Protein AF-A0A377DFK8-F1 (afdb_monomer)

Secondary structure (DSSP, 8-state):
-HHHHHHHHHHHHHHHHHHHHHHHHHHHHHHH--S-SSTTT-HHHHHHHHHHHHHHHHHHHHHHHHHHHHHHHHHHHHHHHHHHHHHHHHHHHHHHHHH--

Solvent-accessible surface area (backbone atoms only — not comparable to full-atom values): 5617 Å² total; per-residue (Å²): 121,73,66,59,54,54,51,49,52,53,51,51,50,49,50,53,53,49,52,52,51,53,50,51,51,52,50,51,29,63,74,68,72,34,96,65,83,49,57,87,78,39,55,67,62,41,52,52,49,51,54,50,53,52,54,50,52,53,49,54,50,50,51,52,52,47,52,54,49,51,55,52,51,53,50,51,50,52,51,52,50,52,52,50,52,51,50,50,53,50,51,50,51,50,49,51,67,72,67,50,134

Sequence (101 aa):
MRFSTQMMYQQNMRGITNSQAEWMKYGEQMSTGKRVVNPSDDPIAASQAVVLSQAQAQNSQYTLARTFATQKVSLEESVLSQVTTAIQNAQEKIVYASNGT

pLDDT: mean 87.6, std 9.8, range [50.78, 97.25]

Mean predicted aligned error: 10.94 Å

Radius of gyration: 36.2 Å; Cα contacts (8 Å, |Δi|>4): 13; chains: 1; bounding box: 74×21×106 Å

Structure (mmCIF, N/CA/C/O backbone):
data_AF-A0A377DFK8-F1
#
_entry.id   AF-A0A377DFK8-F1
#
loop_
_atom_site.group_PDB
_atom_site.id
_atom_site.type_symbol
_atom_site.label_atom_id
_atom_site.label_alt_id
_atom_site.label_comp_id
_atom_site.label_asym_id
_atom_site.label_entity_id
_atom_site.label_seq_id
_atom_site.pdbx_PDB_ins_code
_atom_site.Cartn_x
_atom_site.Cartn_y
_atom_site.Cartn_z
_atom_site.occupancy
_atom_site.B_iso_or_equiv
_atom_site.auth_seq_id
_atom_site.auth_comp_id
_atom_site.auth_asym_id
_ato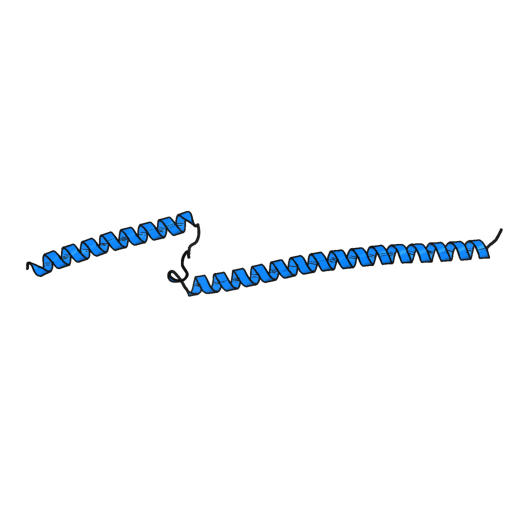m_site.auth_atom_id
_atom_site.pdbx_PDB_model_num
ATOM 1 N N . MET A 1 1 ? 35.057 -6.645 -54.932 1.00 52.38 1 MET A N 1
ATOM 2 C CA . MET A 1 1 ? 34.653 -5.414 -54.210 1.00 52.38 1 MET A CA 1
ATOM 3 C C . MET A 1 1 ? 33.187 -4.978 -54.407 1.00 52.38 1 MET A C 1
ATOM 5 O O . MET A 1 1 ? 32.825 -3.937 -53.889 1.00 52.38 1 MET A O 1
ATOM 9 N N . ARG A 1 2 ? 32.295 -5.742 -55.071 1.00 58.12 2 ARG A N 1
ATOM 10 C CA . ARG A 1 2 ? 30.845 -5.408 -55.134 1.00 58.12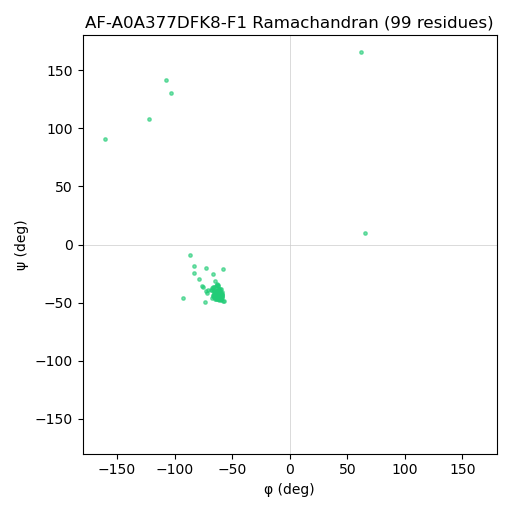 2 ARG A CA 1
ATOM 11 C C . ARG A 1 2 ? 30.043 -5.886 -53.913 1.00 58.12 2 ARG A C 1
ATOM 13 O O . ARG A 1 2 ? 29.023 -5.300 -53.581 1.00 58.12 2 ARG A O 1
ATOM 20 N N . PHE A 1 3 ? 30.528 -6.921 -53.226 1.00 56.62 3 PHE A N 1
ATOM 21 C CA . PHE A 1 3 ? 29.885 -7.480 -52.030 1.00 56.62 3 PHE A CA 1
ATOM 22 C C . PHE A 1 3 ? 30.113 -6.607 -50.783 1.00 56.62 3 PHE A C 1
ATOM 24 O O . PHE A 1 3 ? 29.215 -6.416 -49.972 1.00 56.62 3 PHE A O 1
ATOM 31 N N . SER A 1 4 ? 31.299 -6.003 -50.677 1.00 66.19 4 SER A N 1
ATOM 32 C CA . SER A 1 4 ? 31.705 -5.127 -49.575 1.00 66.19 4 SER A CA 1
ATOM 33 C C . SER A 1 4 ? 30.920 -3.812 -49.536 1.00 66.19 4 SER A C 1
ATOM 35 O O . SER A 1 4 ? 30.545 -3.368 -48.458 1.00 66.19 4 SER A O 1
ATOM 37 N N . THR A 1 5 ? 30.593 -3.216 -50.687 1.00 73.56 5 THR A N 1
ATOM 38 C CA . THR A 1 5 ? 29.815 -1.964 -50.748 1.00 73.56 5 THR A CA 1
ATOM 39 C C . THR A 1 5 ? 28.342 -2.183 -50.394 1.00 73.56 5 THR A C 1
ATOM 41 O O . THR A 1 5 ? 27.767 -1.392 -49.652 1.00 73.56 5 THR A O 1
ATOM 44 N N . GLN A 1 6 ? 27.748 -3.292 -50.853 1.00 75.38 6 GLN A N 1
ATOM 45 C CA . GLN A 1 6 ? 26.387 -3.701 -50.479 1.00 75.38 6 GLN A CA 1
ATOM 46 C C . GLN A 1 6 ? 26.296 -3.994 -48.973 1.00 75.38 6 GLN A C 1
ATOM 48 O O . GLN A 1 6 ? 25.365 -3.548 -48.306 1.00 75.38 6 GLN A O 1
ATOM 53 N N . MET A 1 7 ? 27.290 -4.699 -48.421 1.00 79.75 7 MET A N 1
ATOM 54 C CA . MET A 1 7 ? 27.374 -4.997 -46.990 1.00 79.75 7 MET A CA 1
ATOM 55 C C . MET A 1 7 ? 27.574 -3.724 -46.154 1.00 79.75 7 MET A C 1
ATOM 57 O O . MET A 1 7 ? 26.918 -3.564 -45.128 1.00 79.75 7 MET A O 1
ATOM 61 N N . MET A 1 8 ? 28.391 -2.777 -46.626 1.00 79.56 8 MET A N 1
ATOM 62 C CA . MET A 1 8 ? 28.591 -1.474 -45.985 1.00 79.56 8 MET A CA 1
ATOM 63 C C . MET A 1 8 ? 27.313 -0.624 -46.000 1.00 79.56 8 MET A C 1
ATOM 65 O O . MET A 1 8 ? 26.969 -0.022 -44.985 1.0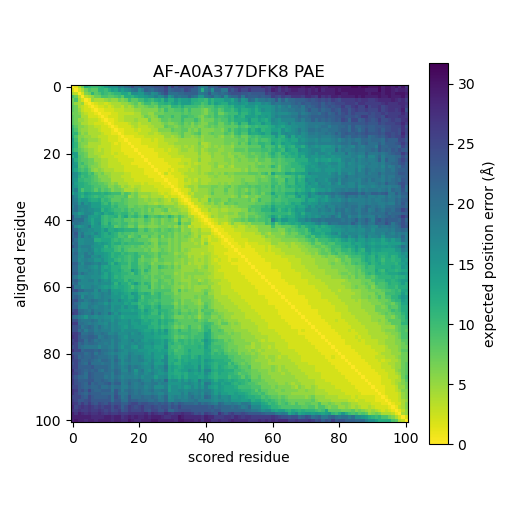0 79.56 8 MET A O 1
ATOM 69 N N . TYR A 1 9 ? 26.566 -0.603 -47.106 1.00 82.94 9 TYR A N 1
ATOM 70 C CA . TYR A 1 9 ? 25.279 0.096 -47.177 1.00 82.94 9 TYR A CA 1
ATOM 71 C C . TYR A 1 9 ? 24.230 -0.550 -46.261 1.00 82.94 9 TYR A C 1
ATOM 73 O O . TYR A 1 9 ? 23.548 0.148 -45.517 1.00 82.94 9 TYR A O 1
ATOM 81 N N . GLN A 1 10 ? 24.156 -1.885 -46.224 1.00 84.06 10 GLN A N 1
ATOM 82 C CA . GLN A 1 10 ? 23.288 -2.609 -45.288 1.00 84.06 10 GLN A CA 1
ATOM 83 C C . GLN A 1 10 ? 23.669 -2.384 -43.820 1.00 84.06 10 GLN A C 1
ATOM 85 O O . GLN A 1 10 ? 22.790 -2.374 -42.961 1.00 84.06 10 GLN A O 1
ATOM 90 N N . GLN A 1 11 ? 24.957 -2.227 -43.512 1.00 84.50 11 GLN A N 1
ATOM 91 C CA . GLN A 1 11 ? 25.423 -1.943 -42.157 1.00 84.50 11 GLN A CA 1
ATOM 92 C C . GLN A 1 11 ? 25.089 -0.506 -41.735 1.00 84.50 11 GLN A C 1
ATOM 94 O O . GLN A 1 11 ? 24.595 -0.306 -40.629 1.00 84.50 11 GLN A O 1
ATOM 99 N N . ASN A 1 12 ? 25.255 0.471 -42.632 1.00 84.12 12 ASN A N 1
ATOM 100 C CA . ASN A 1 12 ? 24.816 1.851 -42.399 1.00 84.12 12 ASN A CA 1
ATOM 101 C C . ASN A 1 12 ? 23.292 1.943 -42.246 1.00 84.12 12 ASN A C 1
ATOM 103 O O . ASN A 1 12 ? 22.803 2.589 -41.325 1.00 84.12 12 ASN A O 1
ATOM 107 N N . MET A 1 13 ? 22.537 1.241 -43.094 1.00 87.69 13 MET A N 1
ATOM 108 C CA . MET A 1 13 ? 21.078 1.223 -43.019 1.00 87.69 13 MET A CA 1
ATOM 109 C C . MET A 1 13 ? 20.577 0.565 -41.728 1.00 87.69 13 MET A C 1
ATOM 111 O O . MET A 1 13 ? 19.672 1.098 -41.096 1.00 87.69 13 MET A O 1
ATOM 115 N N . ARG A 1 14 ? 21.218 -0.518 -41.265 1.00 88.75 14 ARG A N 1
ATOM 116 C CA . ARG A 1 14 ? 20.955 -1.087 -39.931 1.00 88.75 14 ARG A CA 1
ATOM 117 C C . ARG A 1 14 ? 21.252 -0.096 -38.806 1.00 88.75 14 ARG A C 1
ATOM 119 O O . ARG A 1 14 ? 20.471 -0.019 -37.868 1.00 88.75 14 ARG A O 1
ATOM 126 N N . GLY A 1 15 ? 22.335 0.677 -38.911 1.00 88.81 15 GLY A N 1
ATOM 127 C CA . GLY A 1 15 ? 22.641 1.748 -37.959 1.00 88.81 15 GLY A CA 1
ATOM 128 C C . GLY A 1 15 ? 21.522 2.789 -37.879 1.00 88.81 15 GLY A C 1
ATOM 129 O O . GLY A 1 15 ? 21.040 3.080 -36.791 1.00 88.81 15 GLY A O 1
ATOM 130 N N . ILE A 1 16 ? 21.044 3.270 -39.031 1.00 89.62 16 ILE A N 1
ATOM 131 C CA . ILE A 1 16 ? 19.944 4.245 -39.115 1.00 89.62 16 ILE A CA 1
ATOM 132 C C . ILE A 1 16 ? 18.648 3.674 -38.525 1.00 89.62 16 ILE A C 1
ATOM 134 O O . ILE A 1 16 ? 18.000 4.334 -37.713 1.00 89.62 16 ILE A O 1
ATOM 138 N N . THR A 1 17 ? 18.278 2.443 -38.891 1.00 91.75 17 THR A N 1
ATOM 139 C CA . THR A 1 17 ? 17.076 1.788 -38.355 1.00 91.75 17 THR A CA 1
ATOM 140 C C . THR A 1 17 ? 17.165 1.596 -36.840 1.00 91.75 17 THR A C 1
ATOM 142 O O . THR A 1 17 ? 16.180 1.839 -36.147 1.00 91.75 17 THR A O 1
ATOM 145 N N . ASN A 1 18 ? 18.336 1.230 -36.310 1.00 91.44 18 ASN A N 1
ATOM 146 C CA . ASN A 1 18 ? 18.543 1.096 -34.868 1.00 91.44 18 ASN A CA 1
ATOM 147 C C . ASN A 1 18 ? 18.389 2.441 -34.147 1.00 91.44 18 ASN A C 1
ATOM 149 O O . ASN A 1 18 ? 17.651 2.516 -33.169 1.00 91.44 18 ASN A O 1
ATOM 153 N N . SER A 1 19 ? 19.001 3.514 -34.658 1.00 89.69 19 SER A N 1
ATOM 154 C CA . SER A 1 19 ? 18.857 4.855 -34.073 1.00 89.69 19 SER A CA 1
ATOM 155 C C . SER A 1 19 ? 17.411 5.356 -34.105 1.00 89.69 19 SER A C 1
ATOM 157 O O . SER A 1 19 ? 16.957 5.999 -33.161 1.00 89.69 19 SER A O 1
ATOM 159 N N . GLN A 1 20 ? 16.655 5.036 -35.159 1.00 90.50 20 GLN A N 1
ATOM 160 C CA . GLN A 1 20 ? 15.234 5.373 -35.232 1.00 90.50 20 GLN A CA 1
ATOM 161 C C . GLN A 1 20 ? 14.402 4.588 -34.206 1.00 90.50 20 GLN A C 1
ATOM 163 O O . GLN A 1 20 ? 13.499 5.155 -33.589 1.00 90.50 20 GLN A O 1
ATOM 168 N N . ALA A 1 21 ? 14.721 3.310 -33.982 1.00 89.62 21 ALA A N 1
ATOM 169 C CA . ALA A 1 21 ? 14.089 2.497 -32.944 1.00 89.62 21 ALA A CA 1
ATOM 170 C C . ALA A 1 21 ? 14.391 3.031 -31.532 1.00 89.62 21 ALA A C 1
ATOM 172 O O . ALA A 1 21 ? 13.481 3.150 -30.713 1.00 89.62 21 ALA A O 1
ATOM 173 N N . GLU A 1 22 ? 15.643 3.410 -31.258 1.00 88.25 22 GLU A N 1
ATOM 174 C CA . GLU A 1 22 ? 16.035 4.033 -29.988 1.00 88.25 22 GLU A CA 1
ATOM 175 C C . GLU A 1 22 ? 15.312 5.364 -29.760 1.00 88.25 22 GLU A C 1
ATOM 177 O O . GLU A 1 22 ? 14.816 5.617 -28.663 1.00 88.25 22 GLU A O 1
ATOM 182 N N . TRP A 1 23 ? 15.176 6.193 -30.799 1.00 90.25 23 TRP A N 1
ATOM 183 C CA . TRP A 1 23 ? 14.443 7.454 -30.703 1.00 90.25 23 TRP A CA 1
ATOM 184 C C . TRP A 1 23 ? 12.959 7.243 -30.380 1.00 90.25 23 TRP A C 1
ATOM 186 O O . TRP A 1 23 ? 12.419 7.923 -29.509 1.00 90.25 23 TRP A O 1
ATOM 196 N N . MET A 1 24 ? 12.310 6.262 -31.017 1.00 90.31 24 MET A N 1
ATOM 197 C CA . MET A 1 24 ? 10.928 5.896 -30.684 1.00 90.31 24 MET A CA 1
ATOM 198 C C . MET A 1 24 ? 10.802 5.405 -29.238 1.00 90.31 24 MET A C 1
ATOM 200 O O . MET A 1 24 ? 9.884 5.826 -28.537 1.00 90.31 24 MET A O 1
ATOM 204 N N . LYS A 1 25 ? 11.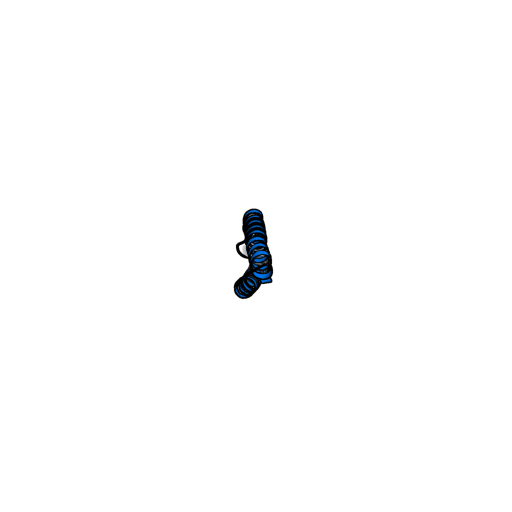752 4.590 -28.760 1.00 88.31 25 LYS A N 1
ATOM 205 C CA . LYS A 1 25 ? 11.783 4.116 -27.370 1.00 88.31 25 LYS A CA 1
ATOM 206 C C . LYS A 1 25 ? 11.926 5.267 -26.371 1.00 88.31 25 LYS A C 1
ATOM 208 O O . LYS A 1 25 ? 11.198 5.309 -25.383 1.00 88.31 25 LYS A O 1
ATOM 213 N N . TYR A 1 26 ? 12.818 6.227 -26.622 1.00 87.56 26 TYR A N 1
ATOM 214 C CA . TYR A 1 26 ? 12.928 7.415 -25.769 1.00 87.56 26 TYR A CA 1
ATOM 215 C C . TYR A 1 26 ? 11.673 8.291 -25.829 1.00 87.56 26 TYR A C 1
ATOM 217 O O . TYR A 1 26 ? 11.253 8.817 -24.800 1.00 87.56 26 TYR A O 1
ATOM 225 N N . GLY A 1 27 ? 11.039 8.410 -26.999 1.00 88.56 27 GLY A N 1
ATOM 226 C CA . GLY A 1 27 ? 9.745 9.078 -27.143 1.00 88.56 27 GLY A CA 1
ATOM 227 C C . GLY A 1 27 ? 8.655 8.431 -26.284 1.00 88.56 27 GLY A C 1
ATOM 228 O O . GLY A 1 27 ? 7.918 9.129 -25.589 1.00 88.56 27 GLY A O 1
ATOM 229 N N . GLU A 1 28 ? 8.598 7.100 -26.257 1.00 88.00 28 GLU A N 1
ATOM 230 C CA . GLU A 1 28 ? 7.666 6.333 -25.425 1.00 88.00 28 GLU A CA 1
ATOM 231 C C . GLU A 1 28 ? 7.964 6.492 -23.923 1.00 88.00 28 GLU A C 1
ATOM 233 O O . GLU A 1 28 ? 7.057 6.751 -23.127 1.00 88.00 28 GLU A O 1
ATOM 238 N N . GLN A 1 29 ? 9.236 6.419 -23.521 1.00 85.69 29 GLN A N 1
ATOM 239 C CA . GLN A 1 29 ? 9.653 6.659 -22.134 1.00 85.69 29 GLN A CA 1
ATOM 240 C C . GLN A 1 29 ? 9.324 8.084 -21.677 1.00 85.69 29 GLN A C 1
ATOM 242 O O . GLN A 1 29 ? 8.871 8.284 -20.551 1.00 85.69 29 GLN A O 1
ATOM 247 N N . MET A 1 30 ? 9.500 9.077 -22.552 1.00 88.81 30 MET A N 1
ATOM 248 C CA . MET A 1 30 ? 9.186 10.471 -22.246 1.00 88.81 30 MET A CA 1
ATOM 249 C C . MET A 1 30 ? 7.676 10.714 -22.167 1.00 88.81 30 MET A C 1
ATOM 251 O O . MET A 1 30 ? 7.221 11.425 -21.277 1.00 88.81 30 MET A O 1
ATOM 255 N N . SER A 1 31 ? 6.888 10.087 -23.045 1.00 89.81 31 SER A N 1
ATOM 256 C CA . SER A 1 31 ? 5.426 10.197 -23.019 1.00 89.81 31 SER A CA 1
ATOM 257 C C . SER A 1 31 ? 4.806 9.508 -21.801 1.00 89.81 31 SER A C 1
ATOM 259 O O . SER A 1 31 ? 3.865 10.036 -21.212 1.00 89.81 31 SER A O 1
ATOM 261 N N . THR A 1 32 ? 5.326 8.344 -21.405 1.00 87.31 32 THR A N 1
ATOM 262 C CA . THR A 1 32 ? 4.830 7.593 -20.240 1.00 87.31 32 THR A CA 1
ATOM 263 C C . THR A 1 32 ? 5.416 8.083 -18.916 1.00 87.31 32 THR A C 1
ATOM 265 O O . THR A 1 32 ? 4.879 7.761 -17.854 1.00 87.31 32 THR A O 1
ATOM 268 N N . GLY A 1 33 ? 6.535 8.813 -18.959 1.00 84.25 33 GLY A N 1
ATOM 269 C CA . GLY A 1 33 ? 7.319 9.205 -17.788 1.00 84.25 33 GLY A CA 1
ATOM 270 C C . GLY A 1 33 ? 7.959 8.023 -17.050 1.00 84.25 33 GLY A C 1
ATOM 271 O O . GLY A 1 33 ? 8.467 8.191 -15.941 1.00 84.25 33 GLY A O 1
ATOM 272 N N . LYS A 1 34 ? 7.920 6.812 -17.621 1.00 82.19 34 LYS A N 1
ATOM 273 C CA . LYS A 1 34 ? 8.446 5.595 -16.999 1.00 82.19 34 LYS A CA 1
ATOM 274 C C . LYS A 1 34 ? 9.779 5.227 -17.633 1.00 82.19 34 LYS A C 1
ATOM 276 O O . LYS A 1 34 ? 9.885 5.086 -18.845 1.00 82.19 34 LYS A O 1
ATOM 281 N N . ARG A 1 35 ? 10.787 4.976 -16.791 1.00 79.75 35 ARG A N 1
ATOM 282 C CA . ARG A 1 35 ? 12.089 4.441 -17.234 1.00 79.75 35 ARG A CA 1
ATOM 283 C C . ARG A 1 35 ? 11.952 3.055 -17.879 1.00 79.75 35 ARG A C 1
ATOM 285 O O . ARG A 1 35 ? 12.696 2.730 -18.796 1.00 79.75 35 ARG A O 1
ATOM 292 N N . VAL A 1 36 ? 11.021 2.241 -17.383 1.00 81.25 36 VAL A N 1
ATOM 293 C CA . VAL A 1 36 ? 10.742 0.884 -17.873 1.00 81.25 36 VAL A CA 1
ATOM 294 C C . VAL A 1 36 ? 9.279 0.845 -18.293 1.00 81.25 36 VAL A C 1
ATOM 296 O O . VAL A 1 36 ? 8.392 0.917 -17.439 1.00 81.25 36 VAL A O 1
ATOM 299 N N . VAL A 1 37 ? 9.036 0.798 -19.603 1.00 78.19 37 VAL A N 1
ATOM 300 C CA . VAL A 1 37 ? 7.680 0.756 -20.171 1.00 78.19 37 VAL A CA 1
ATOM 301 C C . VAL A 1 37 ? 7.256 -0.690 -20.383 1.00 78.19 37 VAL A C 1
ATOM 303 O O . VAL A 1 37 ? 6.178 -1.086 -19.944 1.00 78.19 37 VAL A O 1
ATOM 306 N N . ASN A 1 38 ? 8.148 -1.495 -20.964 1.00 79.56 38 ASN A N 1
ATOM 307 C CA . ASN A 1 38 ? 7.918 -2.911 -21.204 1.00 79.56 38 ASN A CA 1
ATOM 308 C C . ASN A 1 38 ? 8.759 -3.774 -20.248 1.00 79.56 38 ASN A C 1
ATOM 310 O O . ASN A 1 38 ? 9.936 -3.475 -20.033 1.00 79.56 38 ASN A O 1
ATOM 314 N N . PRO A 1 39 ? 8.227 -4.897 -19.726 1.00 74.50 39 PRO A N 1
ATOM 3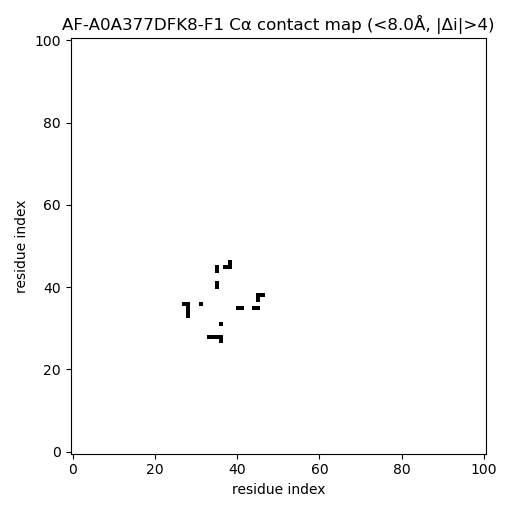15 C CA . PRO A 1 39 ? 9.014 -5.848 -18.933 1.00 74.50 39 PRO A CA 1
ATOM 316 C C . PRO A 1 39 ? 10.236 -6.415 -19.674 1.00 74.50 39 PRO A C 1
ATOM 318 O O . PRO A 1 39 ? 11.175 -6.883 -19.037 1.00 74.50 39 PRO A O 1
ATOM 321 N N . SER A 1 40 ? 10.234 -6.361 -21.011 1.00 79.75 40 SER A N 1
ATOM 322 C CA . SER A 1 40 ? 11.359 -6.747 -21.867 1.00 79.75 40 SER A CA 1
ATOM 323 C C . SER A 1 40 ? 12.531 -5.760 -21.843 1.00 79.75 40 SER A C 1
ATOM 325 O O . SER A 1 40 ? 13.631 -6.151 -22.216 1.00 79.75 40 SER A O 1
ATOM 327 N N . ASP A 1 41 ? 12.322 -4.503 -21.427 1.00 79.62 41 ASP A N 1
ATOM 328 C CA . ASP A 1 41 ? 13.390 -3.495 -21.357 1.00 79.62 41 ASP A CA 1
ATOM 329 C C . ASP A 1 41 ? 14.319 -3.711 -20.155 1.00 79.62 41 ASP A C 1
ATOM 331 O O . ASP A 1 41 ? 15.518 -3.458 -20.255 1.00 79.62 41 ASP A O 1
ATOM 335 N N . ASP A 1 42 ? 13.763 -4.151 -19.021 1.00 82.62 42 ASP A N 1
ATOM 336 C CA . ASP A 1 42 ? 14.487 -4.438 -17.778 1.00 82.62 42 ASP A CA 1
ATOM 337 C C . ASP A 1 42 ? 13.630 -5.366 -16.883 1.00 82.62 42 ASP A C 1
ATOM 339 O O . ASP A 1 42 ? 12.812 -4.887 -16.087 1.00 82.62 42 ASP A O 1
ATOM 343 N N . PRO A 1 43 ? 13.769 -6.700 -17.003 1.00 79.31 43 PRO A N 1
ATOM 344 C CA . PRO A 1 43 ? 12.930 -7.648 -16.267 1.00 79.31 43 PRO A CA 1
ATOM 345 C C . PRO A 1 43 ? 13.173 -7.611 -14.749 1.00 79.31 43 PRO A C 1
ATOM 347 O O . PRO A 1 43 ? 12.273 -7.926 -13.964 1.00 79.31 43 PRO A O 1
ATOM 350 N N . ILE A 1 44 ? 14.363 -7.189 -14.309 1.00 85.19 44 ILE A N 1
ATOM 351 C CA . ILE A 1 44 ? 14.696 -7.066 -12.884 1.00 85.19 44 ILE A CA 1
ATOM 352 C C . ILE A 1 44 ? 13.985 -5.845 -12.300 1.00 85.19 44 ILE A C 1
ATOM 354 O O . ILE A 1 44 ? 13.295 -5.959 -11.288 1.00 85.19 44 ILE A O 1
ATOM 358 N N . ALA A 1 45 ? 14.081 -4.685 -12.951 1.00 80.56 45 ALA A N 1
ATOM 359 C CA . ALA A 1 45 ? 13.372 -3.5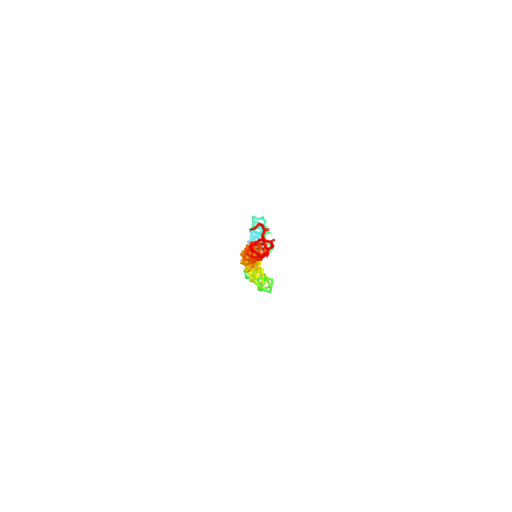01 -12.474 1.00 80.56 45 ALA A CA 1
ATOM 360 C C . ALA A 1 45 ? 11.849 -3.651 -12.586 1.00 80.56 45 ALA A C 1
ATOM 362 O O . ALA A 1 45 ? 11.127 -3.203 -11.696 1.00 80.56 45 ALA A O 1
ATOM 363 N N . ALA A 1 46 ? 11.348 -4.313 -13.634 1.00 83.50 46 ALA A N 1
ATOM 364 C CA . ALA A 1 46 ? 9.921 -4.583 -13.785 1.00 83.50 46 ALA A CA 1
ATOM 365 C C . ALA A 1 46 ? 9.387 -5.501 -12.672 1.00 83.50 46 ALA A C 1
ATOM 367 O O . ALA A 1 46 ? 8.353 -5.203 -12.077 1.00 83.50 46 ALA A O 1
ATOM 368 N N . SER A 1 47 ? 10.101 -6.580 -12.335 1.00 83.19 47 SER A N 1
ATOM 369 C CA . SER A 1 47 ? 9.697 -7.474 -11.238 1.00 83.19 47 SER A CA 1
ATOM 370 C C . SER A 1 47 ? 9.731 -6.777 -9.875 1.00 83.19 47 SER A C 1
ATOM 372 O O . SER A 1 47 ? 8.781 -6.905 -9.103 1.00 83.19 47 SER A O 1
ATOM 374 N N . GLN A 1 48 ? 10.754 -5.961 -9.599 1.00 87.38 48 GLN A N 1
ATOM 375 C CA . GLN A 1 48 ? 10.807 -5.142 -8.383 1.00 87.38 48 GLN A CA 1
ATOM 376 C C . GLN A 1 48 ? 9.654 -4.133 -8.310 1.00 87.38 48 GLN A C 1
ATOM 378 O O . GLN A 1 48 ? 9.049 -3.971 -7.250 1.00 87.38 48 GLN A O 1
ATOM 383 N N . ALA A 1 49 ? 9.310 -3.488 -9.429 1.00 85.56 49 ALA A N 1
ATOM 384 C CA . ALA A 1 49 ? 8.182 -2.566 -9.493 1.00 85.56 49 ALA A CA 1
ATOM 385 C C . ALA A 1 49 ? 6.851 -3.274 -9.194 1.00 85.56 49 ALA A C 1
ATOM 387 O O . ALA A 1 49 ? 6.046 -2.745 -8.433 1.00 85.56 49 ALA A O 1
ATOM 388 N N . VAL A 1 50 ? 6.641 -4.489 -9.715 1.00 87.38 50 VAL A N 1
ATOM 389 C CA . VAL A 1 50 ? 5.440 -5.295 -9.427 1.00 87.38 50 VAL A CA 1
ATOM 390 C C . VAL A 1 50 ? 5.356 -5.662 -7.945 1.00 87.38 50 VAL A C 1
ATOM 392 O O . VAL A 1 50 ? 4.301 -5.482 -7.338 1.00 87.38 50 VAL A O 1
ATOM 395 N N . VAL A 1 51 ? 6.456 -6.124 -7.341 1.00 91.12 51 VAL A N 1
ATOM 396 C CA . VAL A 1 51 ? 6.498 -6.448 -5.903 1.00 91.12 51 VAL A CA 1
ATOM 397 C C . VAL A 1 51 ? 6.200 -5.208 -5.060 1.00 91.12 51 VAL A C 1
ATOM 399 O O . VAL A 1 51 ? 5.408 -5.275 -4.120 1.00 91.12 51 VAL A O 1
ATOM 402 N N . LEU A 1 52 ? 6.774 -4.057 -5.422 1.00 90.25 52 LEU A N 1
ATOM 403 C CA . LEU A 1 52 ? 6.509 -2.794 -4.740 1.00 90.25 52 LEU A CA 1
ATOM 404 C C . LEU A 1 52 ? 5.041 -2.370 -4.881 1.00 90.25 52 LEU A C 1
ATOM 406 O O . LEU A 1 52 ? 4.417 -2.022 -3.882 1.00 90.25 52 LEU A O 1
ATOM 410 N N . SER A 1 53 ? 4.467 -2.434 -6.085 1.00 90.06 53 SER A N 1
ATOM 411 C CA . SER A 1 53 ? 3.050 -2.125 -6.313 1.00 90.06 53 SER A CA 1
ATOM 412 C C . SER A 1 53 ? 2.125 -3.063 -5.536 1.00 90.06 53 SER A C 1
ATOM 414 O O . SER A 1 53 ? 1.123 -2.617 -4.979 1.00 90.06 53 SER A O 1
ATOM 416 N N . GLN A 1 54 ? 2.472 -4.347 -5.431 1.00 92.81 54 GLN A N 1
ATOM 417 C CA . GLN A 1 54 ? 1.718 -5.301 -4.624 1.00 92.81 54 GLN A CA 1
ATOM 418 C C . GLN A 1 54 ? 1.803 -4.969 -3.129 1.00 92.81 54 GLN A C 1
ATOM 420 O O . GLN A 1 54 ? 0.775 -4.946 -2.451 1.00 92.81 54 GLN A O 1
ATOM 425 N N . ALA A 1 55 ? 2.996 -4.655 -2.618 1.00 93.56 55 ALA A N 1
ATOM 426 C CA . ALA A 1 55 ? 3.181 -4.231 -1.232 1.00 93.56 55 ALA A CA 1
ATOM 427 C C . ALA A 1 55 ? 2.418 -2.930 -0.923 1.00 93.56 55 ALA A C 1
ATOM 429 O O . ALA A 1 55 ? 1.794 -2.810 0.132 1.00 93.56 55 ALA A O 1
ATOM 430 N N . GLN A 1 56 ? 2.407 -1.974 -1.856 1.00 94.38 56 GLN A N 1
ATOM 431 C CA . GLN A 1 56 ? 1.616 -0.746 -1.748 1.00 94.38 56 GLN A CA 1
ATOM 432 C C . GLN A 1 56 ? 0.115 -1.046 -1.681 1.00 94.38 56 GLN A C 1
ATOM 434 O O . GLN A 1 56 ? -0.555 -0.545 -0.781 1.00 94.38 56 GLN A O 1
ATOM 439 N N . ALA A 1 57 ? -0.405 -1.905 -2.564 1.00 94.88 57 ALA A N 1
ATOM 440 C CA . ALA A 1 57 ? -1.815 -2.296 -2.560 1.00 94.88 57 ALA A CA 1
ATOM 441 C C . ALA A 1 57 ? -2.224 -2.990 -1.248 1.00 94.88 57 ALA A C 1
ATOM 443 O O . ALA A 1 57 ? -3.265 -2.667 -0.673 1.00 94.88 57 ALA A O 1
ATOM 444 N N . GLN A 1 58 ? -1.381 -3.891 -0.732 1.00 96.00 58 GLN A N 1
ATOM 445 C CA . GLN A 1 58 ? -1.596 -4.525 0.572 1.00 96.00 58 GLN A CA 1
ATOM 446 C C . GLN A 1 58 ? -1.614 -3.492 1.706 1.00 96.00 58 GLN A C 1
ATOM 448 O O . GLN A 1 58 ? -2.480 -3.539 2.577 1.00 96.00 58 GLN A O 1
ATOM 453 N N . ASN A 1 59 ? -0.706 -2.514 1.685 1.00 95.75 59 ASN A N 1
ATOM 454 C CA . ASN A 1 59 ? -0.663 -1.459 2.695 1.00 95.75 59 ASN A CA 1
ATOM 455 C C . ASN A 1 59 ? -1.903 -0.545 2.635 1.00 95.75 59 ASN A C 1
ATOM 457 O O . ASN A 1 59 ? -2.488 -0.210 3.667 1.00 95.75 59 ASN A O 1
ATOM 461 N N . SER A 1 60 ? -2.382 -0.210 1.433 1.00 95.88 60 SER A N 1
ATOM 462 C CA . SER A 1 60 ? -3.661 0.486 1.258 1.0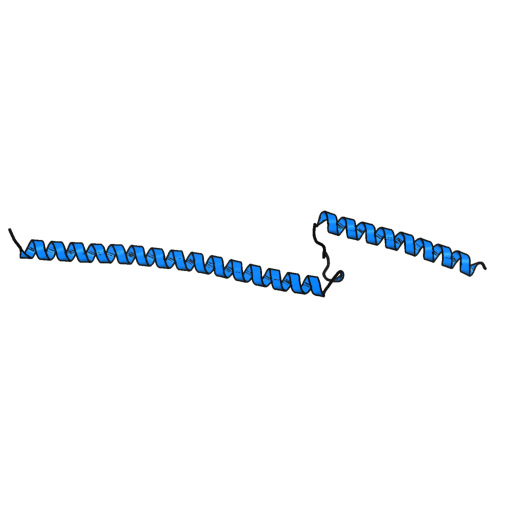0 95.88 60 SER A CA 1
ATOM 463 C C . SER A 1 60 ? -4.827 -0.318 1.839 1.00 95.88 60 SER A C 1
ATOM 465 O O . SER A 1 60 ? -5.670 0.245 2.537 1.00 95.88 60 SER A O 1
ATOM 467 N N . GLN A 1 61 ? -4.850 -1.638 1.634 1.00 94.62 61 GLN A N 1
ATOM 468 C CA . GLN A 1 61 ? -5.871 -2.507 2.220 1.00 94.62 61 GLN A CA 1
ATOM 469 C C . GLN A 1 61 ? -5.797 -2.533 3.754 1.00 94.62 61 GLN A C 1
ATOM 471 O O . GLN A 1 61 ? -6.830 -2.418 4.413 1.00 94.62 61 GLN A O 1
ATOM 476 N N . TYR A 1 62 ? -4.599 -2.616 4.341 1.00 96.62 62 TYR A N 1
ATOM 477 C CA . TYR A 1 62 ? -4.425 -2.528 5.795 1.00 96.62 62 TYR A CA 1
ATOM 478 C C . TYR A 1 62 ? -4.829 -1.166 6.357 1.00 96.62 62 TYR A C 1
ATOM 480 O O . TYR A 1 62 ? -5.396 -1.100 7.446 1.00 96.62 62 TYR A O 1
ATOM 488 N N . THR A 1 63 ? -4.583 -0.086 5.619 1.00 96.75 63 THR A N 1
ATOM 489 C CA . THR A 1 63 ? -5.019 1.260 6.006 1.00 96.75 63 THR A CA 1
ATOM 490 C C . THR A 1 63 ? -6.543 1.339 6.056 1.00 96.75 63 THR A C 1
ATOM 492 O O . THR A 1 63 ? -7.093 1.767 7.068 1.00 96.75 63 THR A O 1
ATOM 495 N N . LEU A 1 64 ? -7.231 0.833 5.027 1.00 96.75 64 LEU A N 1
ATOM 496 C CA . LEU A 1 64 ? -8.694 0.737 5.015 1.00 96.75 64 LEU A CA 1
ATOM 497 C C . LEU A 1 64 ? -9.214 -0.123 6.172 1.00 96.75 64 LEU A C 1
ATOM 499 O O . LEU A 1 64 ? -10.119 0.297 6.890 1.00 96.75 64 LEU A O 1
ATOM 503 N N . ALA A 1 65 ? -8.618 -1.297 6.396 1.00 96.25 65 ALA A N 1
ATOM 504 C CA . ALA A 1 65 ? -8.993 -2.178 7.500 1.00 96.25 65 ALA A CA 1
ATOM 505 C C . ALA A 1 65 ? -8.835 -1.489 8.866 1.00 96.25 65 ALA A C 1
ATOM 507 O O . ALA A 1 65 ? -9.723 -1.600 9.711 1.00 96.25 65 ALA A O 1
ATOM 508 N N . ARG A 1 66 ? -7.753 -0.722 9.071 1.00 96.38 66 ARG A N 1
ATOM 509 C CA . ARG A 1 66 ? -7.563 0.093 10.280 1.00 96.38 66 ARG A CA 1
ATOM 510 C C . ARG A 1 66 ? -8.642 1.159 10.419 1.00 96.38 66 ARG A C 1
ATOM 512 O O . ARG A 1 66 ? -9.189 1.292 11.504 1.00 96.38 66 ARG A O 1
ATOM 519 N N . THR A 1 67 ? -8.995 1.870 9.348 1.00 97.25 67 THR A N 1
ATOM 520 C CA . THR A 1 67 ? -10.083 2.860 9.385 1.00 97.25 67 THR A CA 1
ATOM 521 C C . THR A 1 67 ? -11.409 2.226 9.804 1.00 97.25 67 THR A C 1
ATOM 523 O O . THR A 1 67 ? -12.088 2.764 10.677 1.00 97.25 67 THR A O 1
ATOM 526 N N . PHE A 1 68 ? -11.758 1.065 9.244 1.00 97.06 68 PHE A N 1
ATOM 527 C CA . PHE A 1 68 ? -12.962 0.337 9.647 1.00 97.06 68 PHE A CA 1
ATOM 528 C C . PHE A 1 68 ? -12.908 -0.110 11.110 1.00 97.06 68 PHE A C 1
ATOM 530 O O . PHE A 1 68 ? -13.893 0.052 11.827 1.00 97.06 68 PHE A O 1
ATOM 537 N N . ALA A 1 69 ? -11.770 -0.635 11.569 1.00 96.50 69 ALA A N 1
ATOM 538 C CA . ALA A 1 69 ? -11.592 -1.030 12.962 1.00 96.50 69 ALA A CA 1
ATOM 539 C C . ALA A 1 69 ? -11.757 0.168 13.911 1.00 96.50 69 ALA A C 1
ATOM 541 O O . ALA A 1 69 ? -12.524 0.080 14.864 1.00 96.50 69 ALA A O 1
ATOM 542 N N . THR A 1 70 ? -11.127 1.309 13.615 1.00 96.94 70 THR A N 1
ATOM 543 C CA . THR A 1 70 ? -11.281 2.538 14.406 1.00 96.94 70 THR A CA 1
ATOM 544 C C . THR A 1 70 ? -12.739 2.984 14.464 1.00 96.94 70 THR A C 1
ATOM 546 O O . THR A 1 70 ? -13.237 3.280 15.541 1.00 96.94 70 THR A O 1
ATOM 549 N N . GLN A 1 71 ? -13.457 2.978 13.337 1.00 96.81 71 GLN A N 1
ATOM 550 C CA . GLN A 1 71 ? -14.879 3.341 13.314 1.00 96.81 71 GLN A CA 1
ATOM 551 C C . GLN A 1 71 ? -15.738 2.406 14.173 1.00 96.81 71 GLN A C 1
ATOM 553 O O . GLN A 1 71 ? -16.638 2.871 14.871 1.00 96.81 71 GLN A O 1
ATOM 558 N N . LYS A 1 72 ? -15.468 1.095 14.135 1.00 95.50 72 LYS A N 1
ATOM 559 C CA . LYS A 1 72 ? -16.170 0.109 14.966 1.00 95.50 72 LYS A CA 1
ATOM 560 C C . LYS A 1 72 ? -15.896 0.332 16.449 1.00 95.50 72 LYS A C 1
ATOM 562 O O . LYS A 1 72 ? -16.848 0.420 17.214 1.00 95.50 72 LYS A O 1
ATOM 567 N N . VAL A 1 73 ? -14.632 0.518 16.821 1.00 97.12 73 VAL A N 1
ATOM 568 C CA . VAL A 1 73 ? -14.238 0.791 18.209 1.00 97.12 73 VAL A CA 1
ATOM 569 C C . VAL A 1 73 ? -14.858 2.096 18.712 1.00 97.12 73 VAL A C 1
ATOM 571 O O . VAL A 1 73 ? -15.420 2.115 19.799 1.00 97.12 73 VAL A O 1
ATOM 574 N N . SER A 1 74 ? -14.854 3.171 17.918 1.00 96.88 74 SER A N 1
ATOM 575 C CA . SER A 1 74 ? -15.495 4.434 18.314 1.00 96.88 74 SER A CA 1
ATOM 576 C C . SER A 1 74 ? -17.012 4.303 18.497 1.00 96.88 74 SER A C 1
ATOM 578 O O . SER A 1 74 ? -17.588 4.946 19.373 1.00 96.88 74 SER A O 1
ATOM 580 N N . LEU A 1 75 ? -17.677 3.467 17.692 1.00 96.31 75 LEU A N 1
ATOM 581 C CA . LEU A 1 75 ? -19.099 3.176 17.877 1.00 96.31 75 LEU A CA 1
ATOM 582 C C . LEU A 1 75 ? -19.342 2.397 19.175 1.00 96.31 75 LEU A C 1
ATOM 584 O O . LEU A 1 75 ? -20.243 2.747 19.934 1.00 96.31 75 LEU A O 1
ATOM 588 N N . GLU A 1 76 ? -18.536 1.369 19.439 1.00 95.50 76 GLU A N 1
ATOM 589 C CA . GLU A 1 76 ? -18.598 0.593 20.681 1.00 95.50 76 GLU A CA 1
ATOM 590 C C . GLU A 1 76 ? -18.364 1.481 21.910 1.00 95.50 76 GLU A C 1
ATOM 592 O O . GLU A 1 76 ? -19.117 1.399 22.878 1.00 95.50 76 GLU A O 1
ATOM 597 N N . GLU A 1 77 ? -17.390 2.389 21.848 1.00 95.81 77 GLU A N 1
ATOM 598 C CA . GLU A 1 77 ? -17.095 3.351 22.912 1.00 95.81 77 GLU A CA 1
ATOM 599 C C . GLU A 1 77 ? -18.266 4.314 23.158 1.00 95.81 77 GLU A C 1
ATOM 601 O O . GLU A 1 77 ? -18.637 4.565 24.306 1.00 95.81 77 GLU A O 1
ATOM 606 N N . SER A 1 78 ? -18.919 4.798 22.096 1.00 96.81 78 SER A N 1
ATOM 607 C CA . SER A 1 78 ? -20.115 5.639 22.222 1.00 96.81 78 SER A CA 1
ATOM 608 C C . SER A 1 78 ? -21.272 4.899 22.897 1.00 96.81 78 SER A C 1
ATOM 610 O O . SER A 1 78 ? -21.931 5.450 23.782 1.00 96.81 78 SER A O 1
ATOM 612 N N . VAL A 1 79 ? -21.504 3.637 22.525 1.00 96.12 79 VAL A N 1
ATOM 613 C CA . VAL A 1 79 ? -22.538 2.801 23.152 1.00 96.12 79 VAL A CA 1
ATOM 614 C C . VAL A 1 79 ? -22.196 2.532 24.618 1.00 96.12 79 VAL A C 1
ATOM 616 O O . VAL A 1 79 ? -23.059 2.674 25.483 1.00 96.12 79 VA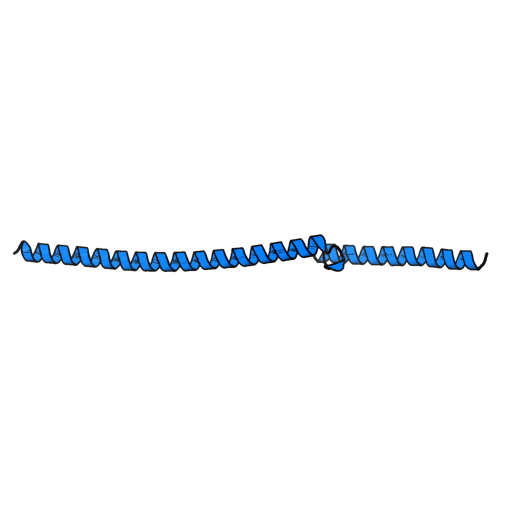L A O 1
ATOM 619 N N . LEU A 1 80 ? -20.939 2.206 24.928 1.00 96.81 80 LEU A N 1
ATOM 620 C CA . LEU A 1 80 ? -20.493 1.973 26.301 1.00 96.81 80 LEU A CA 1
ATOM 621 C C . LEU A 1 80 ? -20.634 3.231 27.171 1.00 96.81 80 LEU A C 1
ATOM 623 O O . LEU A 1 80 ? -21.051 3.142 28.328 1.00 96.81 80 LEU A O 1
ATOM 627 N N . SER A 1 81 ? -20.346 4.408 26.611 1.00 97.06 81 SER A N 1
ATOM 628 C CA . SER A 1 81 ? -20.558 5.695 27.277 1.00 97.06 81 SER A CA 1
ATOM 629 C C . SER A 1 81 ? -22.038 5.915 27.609 1.00 97.06 81 SER A C 1
ATOM 631 O O . SER A 1 81 ? -22.368 6.205 28.759 1.00 97.06 81 SER A O 1
ATOM 633 N N . GLN A 1 82 ? -22.945 5.663 26.658 1.00 95.75 82 GLN A N 1
ATOM 634 C CA . GLN A 1 82 ? -24.392 5.760 26.890 1.00 95.75 82 GLN A CA 1
ATOM 635 C C . GLN A 1 82 ? -24.874 4.793 27.980 1.00 95.75 82 GLN A C 1
ATOM 637 O O . GLN A 1 82 ? -25.656 5.184 28.848 1.00 95.75 82 GLN A O 1
ATOM 642 N N . VAL A 1 83 ? -24.384 3.548 27.977 1.00 96.50 83 VAL A N 1
ATOM 643 C CA . VAL A 1 83 ? -24.693 2.559 29.025 1.00 96.50 83 VAL A CA 1
ATOM 644 C C . VAL A 1 83 ? -24.192 3.037 30.388 1.00 96.50 83 VAL A C 1
ATOM 646 O O . VAL A 1 83 ? -24.922 2.953 31.373 1.00 96.50 83 VAL A O 1
ATOM 649 N N . THR A 1 84 ? -22.982 3.591 30.449 1.00 96.25 84 THR A N 1
ATOM 650 C CA . THR A 1 84 ? -22.401 4.117 31.692 1.00 96.25 84 THR A CA 1
ATOM 651 C C . THR A 1 84 ? -23.244 5.260 32.256 1.00 96.25 84 THR A C 1
ATOM 653 O O . THR A 1 84 ? -23.595 5.239 33.435 1.00 96.25 84 THR A O 1
ATOM 656 N N . THR A 1 85 ? -23.653 6.213 31.415 1.00 96.19 85 THR A N 1
ATOM 657 C CA . THR A 1 85 ? -24.553 7.304 31.817 1.00 96.19 85 THR A CA 1
ATOM 658 C C . THR A 1 85 ? -25.921 6.782 32.259 1.00 96.19 85 THR A C 1
ATOM 660 O O . THR A 1 85 ? -26.476 7.265 33.243 1.00 96.19 85 THR A O 1
ATOM 663 N N . ALA A 1 86 ? -26.475 5.771 31.584 1.00 95.06 86 ALA A N 1
ATOM 664 C CA . ALA A 1 86 ? -27.740 5.159 31.991 1.00 95.06 86 ALA A CA 1
ATOM 665 C C . ALA A 1 86 ? -27.643 4.494 33.376 1.00 95.06 86 ALA A C 1
ATOM 667 O O . ALA A 1 86 ? -28.559 4.642 34.185 1.00 95.06 86 ALA A O 1
ATOM 668 N N . ILE A 1 87 ? -26.529 3.815 33.672 1.00 95.19 87 ILE A N 1
ATOM 669 C CA . ILE A 1 87 ? -26.267 3.217 34.988 1.00 95.19 87 ILE A CA 1
ATOM 670 C C . ILE A 1 87 ? -26.122 4.302 36.059 1.00 95.19 87 ILE A C 1
ATOM 672 O O . ILE A 1 87 ? -26.739 4.179 37.114 1.00 95.19 87 ILE A O 1
ATOM 676 N N . GLN A 1 88 ? -25.369 5.373 35.792 1.00 94.44 88 GLN A N 1
ATOM 677 C CA . GLN A 1 88 ? -25.227 6.502 36.720 1.00 94.44 88 GLN A CA 1
ATOM 678 C C . GLN A 1 88 ? -26.583 7.153 37.019 1.00 94.44 88 GLN A C 1
ATOM 680 O O . GLN A 1 88 ? -26.956 7.283 38.180 1.00 94.44 88 GLN A O 1
ATOM 685 N N . ASN A 1 89 ? -27.382 7.439 35.989 1.00 93.81 89 ASN A N 1
ATOM 686 C CA . ASN A 1 89 ? -28.734 7.978 36.150 1.00 93.81 89 ASN A CA 1
ATOM 687 C C . ASN A 1 89 ? -29.651 7.033 36.947 1.00 93.81 89 ASN A C 1
ATOM 689 O O . ASN A 1 89 ? -30.481 7.483 37.736 1.00 93.81 89 ASN A O 1
ATOM 693 N N . ALA A 1 90 ? -29.540 5.718 36.736 1.00 92.94 90 ALA A N 1
ATOM 694 C CA . ALA A 1 90 ? -30.300 4.736 37.505 1.00 92.94 90 ALA A CA 1
ATOM 695 C C . ALA A 1 90 ? -29.869 4.722 38.980 1.00 92.94 90 ALA A C 1
ATOM 697 O O . ALA A 1 90 ? -30.728 4.712 39.859 1.00 92.94 90 ALA A O 1
ATOM 698 N N . GLN A 1 91 ? -28.563 4.776 39.257 1.00 92.69 91 GLN A N 1
ATOM 699 C CA . GLN A 1 91 ? -28.023 4.878 40.614 1.00 92.69 91 GLN A CA 1
ATOM 700 C C . GLN A 1 91 ? -28.478 6.165 41.307 1.00 92.69 91 GLN A C 1
ATOM 702 O O . GLN A 1 91 ? -28.962 6.096 42.433 1.00 92.69 91 GLN A O 1
ATOM 707 N N . GLU A 1 92 ? -28.410 7.313 40.628 1.00 91.38 92 GLU A N 1
ATOM 708 C CA . GLU A 1 92 ? -28.921 8.583 41.149 1.00 91.38 92 GLU A CA 1
ATOM 709 C C . GLU A 1 92 ? -30.403 8.474 41.502 1.00 91.38 92 GLU A C 1
ATOM 711 O O . GLU A 1 92 ? -30.787 8.802 42.621 1.00 91.38 92 GLU A O 1
ATOM 716 N N . LYS A 1 93 ? -31.240 7.941 40.602 1.00 90.81 93 LYS A N 1
ATOM 717 C CA . LYS A 1 93 ? -32.673 7.741 40.876 1.00 90.81 93 LYS A CA 1
ATOM 718 C C . LYS A 1 93 ? -32.930 6.818 42.067 1.00 90.81 93 LYS A C 1
ATOM 720 O O . LYS A 1 93 ? -33.852 7.085 42.832 1.00 90.81 93 LYS A O 1
ATOM 725 N N . ILE A 1 94 ? -32.138 5.758 42.241 1.00 90.38 94 ILE A N 1
ATOM 726 C CA . ILE A 1 94 ? -32.238 4.862 43.405 1.00 90.38 94 ILE A CA 1
ATOM 727 C C . ILE A 1 94 ? -31.854 5.604 44.690 1.00 90.38 94 ILE A C 1
ATOM 729 O O . ILE A 1 94 ? -32.551 5.474 45.692 1.00 90.38 94 ILE A O 1
ATOM 733 N N . VAL A 1 95 ? -30.790 6.411 44.668 1.00 90.38 95 VAL A N 1
ATOM 734 C CA . VAL A 1 95 ? -30.383 7.232 45.818 1.00 90.38 95 VAL A CA 1
ATOM 735 C C . VAL A 1 95 ? -31.449 8.278 46.140 1.00 90.38 95 VAL A C 1
ATOM 737 O O . VAL A 1 95 ? -31.818 8.406 47.301 1.00 90.38 95 VAL A O 1
ATOM 740 N N . TYR A 1 96 ? -32.008 8.965 45.141 1.00 87.19 96 TYR A N 1
ATOM 741 C CA . TYR A 1 96 ? -33.129 9.891 45.330 1.00 87.19 96 TYR A CA 1
ATOM 742 C C . TYR A 1 96 ? -34.356 9.194 45.927 1.00 87.19 96 TYR A C 1
ATOM 744 O O . TYR A 1 96 ? -34.948 9.714 46.867 1.00 87.19 96 TYR A O 1
ATOM 752 N N . ALA A 1 97 ? -34.707 7.999 45.442 1.00 84.25 97 ALA A N 1
ATOM 753 C CA . ALA A 1 97 ? -35.787 7.199 46.019 1.00 84.25 97 ALA A CA 1
ATOM 754 C C . ALA A 1 97 ? -35.479 6.735 47.455 1.00 84.25 97 ALA A C 1
ATOM 756 O O . ALA A 1 97 ? -36.392 6.596 48.262 1.00 84.25 97 ALA A O 1
ATOM 757 N N . SER A 1 98 ? -34.204 6.508 47.786 1.00 82.69 98 SER A N 1
ATOM 758 C CA . SER A 1 98 ? -33.763 6.117 49.128 1.00 82.69 98 SER A CA 1
ATOM 759 C C . SER A 1 98 ? -33.684 7.286 50.110 1.00 82.69 98 SER A C 1
ATOM 761 O O . SER A 1 98 ? -33.816 7.052 51.308 1.00 82.69 98 SER A O 1
ATOM 763 N N . ASN A 1 99 ? -33.407 8.506 49.642 1.00 76.00 99 ASN A N 1
ATOM 764 C CA . ASN A 1 99 ? -33.179 9.659 50.514 1.00 76.00 99 ASN A CA 1
ATOM 765 C C . ASN A 1 99 ? -34.478 10.391 50.896 1.00 76.00 99 ASN A C 1
ATOM 767 O O . ASN A 1 99 ? -34.437 11.250 51.774 1.00 76.00 99 ASN A O 1
ATOM 771 N N . GLY A 1 100 ? -35.617 10.046 50.277 1.00 62.78 100 GLY A N 1
ATOM 772 C CA . GLY A 1 100 ? -36.882 10.767 50.469 1.00 62.78 100 GLY A CA 1
ATOM 773 C C . GLY A 1 100 ? -36.762 12.228 50.000 1.00 62.78 100 GLY A C 1
ATOM 774 O O . GLY A 1 100 ? -35.679 12.730 49.728 1.00 62.78 100 GLY A O 1
ATOM 775 N N . THR A 1 101 ? -37.793 13.032 49.803 1.00 50.78 101 THR A N 1
ATOM 776 C CA . THR A 1 101 ? -39.101 13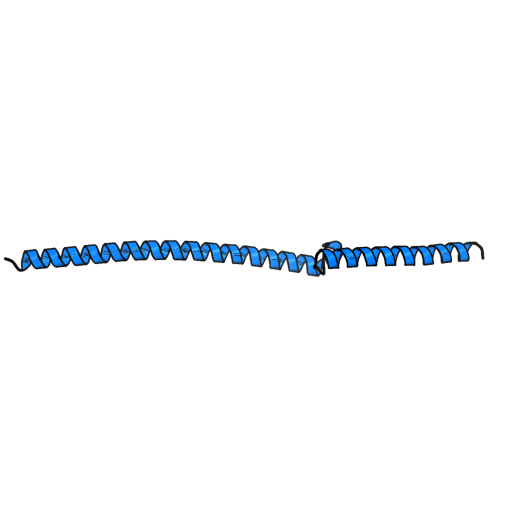.094 50.462 1.00 50.78 101 THR A CA 1
ATOM 777 C C . THR A 1 101 ? -39.806 11.772 50.663 1.00 50.78 101 THR A C 1
ATOM 779 O O . THR A 1 101 ? -39.997 11.066 49.649 1.00 50.78 101 THR A O 1
#

InterPro domains:
  IPR001029 Flagellin, N-terminal domain [PF00669] (3-101)
  IPR001492 Flagellin [PTHR42792] (1-101)

Organism: Escherichia coli (NCBI:txid562)

Foldseek 3Di:
DVVVVVVVVVVVVVVVVVVVVVVVVVVVCVVVVHPDPDCVVPVVVVVVVVVVVVVVVVVVVVVVVVVVVVVVVVVVVVVVVVVVVVVVVVVVVVVDVVVDD